Protein AF-A0A7W6GCL5-F1 (afdb_monomer_lite)

pLDDT: mean 80.46, std 15.61, range [40.91, 92.75]

Structure (mmCIF, N/CA/C/O backbo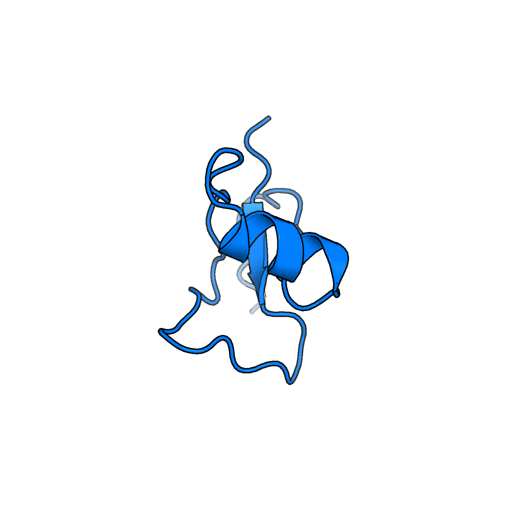ne):
data_AF-A0A7W6GCL5-F1
#
_entry.id   AF-A0A7W6GCL5-F1
#
loop_
_atom_site.group_PDB
_atom_site.id
_atom_site.type_symbol
_atom_site.label_atom_id
_atom_site.label_alt_id
_atom_site.label_comp_id
_atom_site.label_asym_id
_atom_site.label_entity_id
_atom_site.label_seq_id
_atom_site.pdbx_PDB_ins_code
_atom_site.Cartn_x
_atom_site.Cartn_y
_atom_site.Cartn_z
_atom_site.occupancy
_atom_site.B_iso_or_equiv
_atom_site.auth_seq_id
_atom_site.auth_comp_id
_atom_site.auth_asym_id
_atom_site.auth_atom_id
_atom_site.pdbx_PDB_model_num
ATOM 1 N N . MET A 1 1 ? 3.503 8.232 12.495 1.00 57.78 1 MET A N 1
ATOM 2 C CA . MET A 1 1 ? 2.619 7.048 12.425 1.00 57.78 1 MET A CA 1
ATOM 3 C C . MET A 1 1 ? 3.053 6.235 11.227 1.00 57.78 1 MET A C 1
ATOM 5 O O . MET A 1 1 ? 2.973 6.749 10.120 1.00 57.78 1 MET A O 1
ATOM 9 N N . THR A 1 2 ? 3.565 5.027 11.439 1.00 70.12 2 THR A N 1
ATOM 10 C CA . THR A 1 2 ? 3.898 4.124 10.331 1.00 70.12 2 THR A CA 1
ATOM 11 C C . THR A 1 2 ? 2.595 3.552 9.788 1.00 70.12 2 THR A C 1
ATOM 13 O O . THR A 1 2 ? 1.854 2.911 10.532 1.00 70.12 2 THR A O 1
A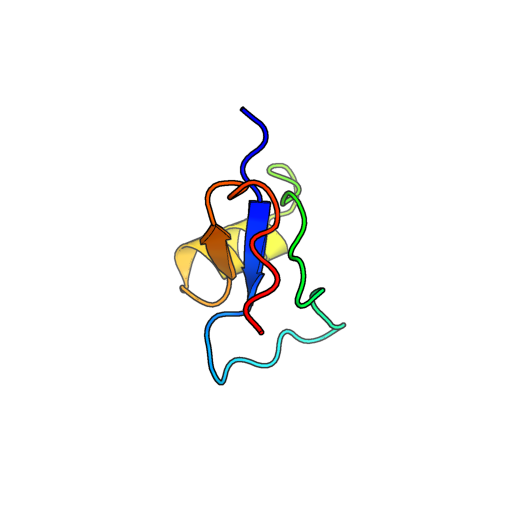TOM 16 N N . ARG A 1 3 ? 2.283 3.853 8.526 1.00 84.69 3 ARG A N 1
ATOM 17 C CA . ARG A 1 3 ? 1.113 3.310 7.832 1.00 84.69 3 ARG A CA 1
ATOM 18 C C . ARG A 1 3 ? 1.410 1.859 7.487 1.00 84.69 3 ARG A C 1
ATOM 20 O O . ARG A 1 3 ? 2.433 1.579 6.862 1.00 84.69 3 ARG A O 1
ATOM 27 N N . ILE A 1 4 ? 0.559 0.956 7.949 1.00 89.62 4 ILE A N 1
ATOM 28 C CA . ILE A 1 4 ? 0.653 -0.465 7.642 1.00 89.62 4 ILE A CA 1
ATOM 29 C C . ILE A 1 4 ? -0.368 -0.756 6.557 1.00 89.62 4 ILE A C 1
ATOM 31 O O . ILE A 1 4 ? -1.465 -0.206 6.571 1.00 89.62 4 ILE A O 1
ATOM 35 N N . TYR A 1 5 ? 0.010 -1.598 5.610 1.00 90.88 5 TYR A N 1
ATOM 36 C CA . TYR A 1 5 ? -0.852 -2.010 4.523 1.00 90.88 5 TYR A CA 1
ATOM 37 C C . TYR A 1 5 ? -1.005 -3.522 4.564 1.00 90.88 5 TYR A C 1
ATOM 39 O O . TYR A 1 5 ? -0.017 -4.241 4.736 1.00 90.88 5 TYR A O 1
ATOM 47 N N . VAL A 1 6 ? -2.233 -3.992 4.408 1.00 91.31 6 VAL A N 1
ATOM 48 C CA . VAL A 1 6 ? -2.590 -5.415 4.300 1.00 91.31 6 VAL A CA 1
ATOM 49 C C . VAL A 1 6 ? -3.153 -5.683 2.914 1.00 91.31 6 VAL A C 1
ATOM 51 O O . VAL A 1 6 ? -3.624 -4.756 2.253 1.00 91.31 6 VAL A O 1
ATOM 54 N N . ALA A 1 7 ? -3.121 -6.940 2.476 1.00 91.38 7 ALA A N 1
ATOM 55 C CA . ALA A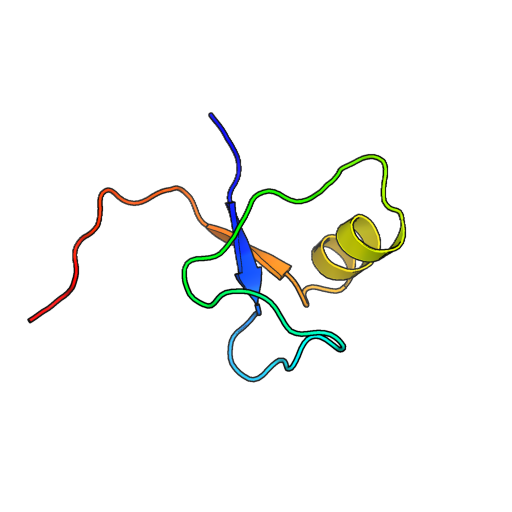 1 7 ? -3.863 -7.336 1.287 1.00 91.38 7 ALA A CA 1
ATOM 56 C C . ALA A 1 7 ? -5.364 -7.110 1.516 1.00 91.38 7 ALA A C 1
ATOM 58 O O . ALA A 1 7 ? -5.884 -7.378 2.601 1.00 91.38 7 ALA A O 1
ATOM 59 N N . ALA A 1 8 ? -6.050 -6.594 0.502 1.00 88.81 8 ALA A N 1
ATOM 60 C CA . ALA A 1 8 ? -7.501 -6.521 0.510 1.00 88.81 8 ALA A CA 1
ATOM 61 C C . ALA A 1 8 ? -8.109 -7.929 0.615 1.00 88.81 8 ALA A C 1
ATOM 63 O O . ALA A 1 8 ? -7.548 -8.904 0.109 1.00 88.81 8 ALA A O 1
ATOM 64 N N . ASP A 1 9 ? -9.274 -8.025 1.255 1.00 84.81 9 ASP A N 1
ATOM 65 C CA . ASP A 1 9 ? -9.981 -9.294 1.412 1.00 84.81 9 ASP A CA 1
ATOM 66 C C . ASP A 1 9 ? -10.244 -9.943 0.040 1.00 84.81 9 ASP A C 1
ATOM 68 O O . ASP A 1 9 ? -10.682 -9.284 -0.908 1.00 84.81 9 ASP A O 1
ATOM 72 N N . GLY A 1 10 ? -9.892 -11.223 -0.091 1.00 81.94 10 GLY A N 1
ATOM 73 C CA . GLY A 1 10 ? -10.010 -11.967 -1.348 1.00 81.94 10 GLY A CA 1
ATOM 74 C C . GLY A 1 10 ? -8.970 -11.627 -2.426 1.00 81.94 10 GLY A C 1
ATOM 75 O O . GLY A 1 10 ? -9.055 -12.177 -3.527 1.00 81.94 10 GLY A O 1
ATOM 76 N N . ARG A 1 11 ? -7.976 -10.768 -2.149 1.00 82.62 11 ARG A N 1
ATOM 77 C CA . ARG A 1 11 ? -6.878 -10.478 -3.085 1.00 82.62 11 ARG A CA 1
ATOM 78 C C . ARG A 1 11 ? -5.607 -11.241 -2.736 1.00 82.62 11 ARG A C 1
ATOM 80 O O . ARG A 1 11 ? -5.112 -11.210 -1.615 1.00 82.62 11 ARG A O 1
ATOM 87 N N . VAL A 1 12 ? -5.042 -11.891 -3.750 1.00 82.12 12 VAL A N 1
ATOM 88 C CA . VAL A 1 12 ? -3.773 -12.616 -3.651 1.00 82.12 12 VAL A CA 1
ATOM 89 C C . VAL A 1 12 ? -2.683 -11.768 -4.292 1.00 82.12 12 VAL A C 1
ATOM 91 O O . VAL A 1 12 ? -2.642 -11.623 -5.512 1.00 82.12 12 VAL A O 1
ATOM 94 N N . ILE A 1 13 ? -1.791 -11.213 -3.471 1.00 84.50 13 ILE A N 1
ATOM 95 C CA . ILE A 1 13 ? -0.647 -10.443 -3.964 1.00 84.50 13 ILE A CA 1
ATOM 96 C C . ILE A 1 13 ? 0.426 -11.413 -4.481 1.00 84.50 13 ILE A C 1
ATOM 98 O O . ILE A 1 13 ? 0.897 -12.261 -3.714 1.00 84.50 13 ILE A O 1
ATOM 102 N N . PRO A 1 14 ? 0.849 -11.311 -5.754 1.00 75.88 14 PRO A N 1
ATOM 103 C CA . PRO A 1 14 ? 1.922 -12.141 -6.292 1.00 75.88 14 PRO A CA 1
ATOM 104 C C . PRO A 1 14 ? 3.226 -11.915 -5.516 1.00 75.88 14 PRO A C 1
ATOM 106 O O . PRO A 1 14 ? 3.669 -10.780 -5.361 1.00 75.88 14 PRO A O 1
ATOM 109 N N . GLY A 1 15 ? 3.843 -12.992 -5.024 1.00 79.44 15 GLY A N 1
ATOM 110 C CA . GLY A 1 15 ? 5.011 -12.916 -4.131 1.00 79.44 15 GLY A CA 1
ATOM 111 C C . GLY A 1 15 ? 4.665 -12.871 -2.639 1.00 79.44 15 GLY A C 1
ATOM 112 O O . GLY A 1 15 ? 5.569 -12.924 -1.809 1.00 79.44 15 GLY A O 1
ATOM 113 N N . GLY A 1 16 ? 3.371 -12.856 -2.308 1.00 80.88 16 GLY A N 1
ATOM 114 C CA . GLY A 1 16 ? 2.862 -12.874 -0.944 1.00 80.88 16 GLY A CA 1
ATOM 115 C C . GLY A 1 16 ? 2.856 -11.490 -0.302 1.00 80.88 16 GLY A C 1
ATOM 116 O O . GLY A 1 16 ? 3.756 -10.673 -0.498 1.00 80.88 16 GLY A O 1
ATOM 117 N N . TRP A 1 17 ? 1.829 -11.231 0.503 1.00 88.62 17 TRP A N 1
ATOM 118 C CA . TRP A 1 17 ? 1.780 -10.082 1.397 1.00 88.62 17 TRP A CA 1
ATOM 119 C C . TRP A 1 17 ? 1.365 -10.565 2.788 1.00 88.62 17 TRP A C 1
ATOM 121 O O . TRP A 1 17 ? 0.469 -11.404 2.873 1.00 88.62 17 TRP A O 1
ATOM 131 N N . PRO A 1 18 ? 2.020 -10.106 3.867 1.00 85.62 18 PRO A N 1
ATOM 132 C CA . PRO A 1 18 ? 1.701 -10.570 5.213 1.00 85.62 18 PRO A CA 1
ATOM 133 C C . PRO A 1 18 ? 0.266 -10.206 5.606 1.00 85.62 18 PRO A C 1
ATOM 135 O O . PRO A 1 18 ? -0.178 -9.084 5.356 1.00 85.62 18 PRO A O 1
ATOM 138 N N . GLU A 1 19 ? -0.423 -11.138 6.270 1.00 82.56 19 GLU A N 1
ATOM 139 C CA . GLU A 1 19 ? -1.780 -10.933 6.801 1.00 82.56 19 GLU A CA 1
ATOM 140 C C . GLU A 1 19 ? -1.800 -9.871 7.907 1.00 82.56 19 GLU A C 1
ATOM 142 O O . GLU A 1 19 ? -2.676 -9.012 7.924 1.00 82.56 19 GLU A O 1
ATOM 147 N N . ASP A 1 20 ? -0.773 -9.851 8.767 1.00 80.88 20 ASP A N 1
ATOM 148 C CA . ASP A 1 20 ? -0.556 -8.783 9.757 1.00 80.88 20 ASP A CA 1
ATOM 149 C C . ASP A 1 20 ? -0.241 -7.418 9.112 1.00 80.88 20 ASP A C 1
ATOM 151 O O . ASP A 1 20 ? -0.260 -6.375 9.771 1.00 80.88 20 ASP A O 1
ATOM 155 N N . GLY A 1 21 ? 0.051 -7.420 7.809 1.00 86.44 21 GLY A N 1
ATOM 156 C CA . GLY A 1 21 ? 0.421 -6.248 7.041 1.00 86.44 21 GLY A CA 1
ATOM 157 C C . GLY A 1 21 ? 1.852 -5.790 7.286 1.00 86.44 21 GLY A C 1
ATOM 158 O O . GLY A 1 21 ? 2.547 -6.197 8.217 1.00 86.44 21 GLY A O 1
ATOM 159 N N . ARG A 1 22 ? 2.323 -4.913 6.404 1.00 89.62 22 ARG A N 1
ATOM 160 C CA . ARG A 1 22 ? 3.619 -4.243 6.552 1.00 89.62 22 ARG A CA 1
ATOM 161 C C . ARG A 1 22 ? 3.580 -2.845 5.937 1.00 89.62 22 ARG A C 1
ATOM 163 O O . ARG A 1 22 ? 2.677 -2.553 5.151 1.00 89.62 22 ARG A O 1
ATOM 170 N N . PRO A 1 23 ? 4.531 -1.961 6.271 1.00 90.81 23 PRO A N 1
ATOM 171 C CA . PRO A 1 23 ? 4.688 -0.707 5.551 1.00 90.81 23 PRO A CA 1
ATOM 172 C C . PRO A 1 23 ? 5.021 -0.989 4.086 1.00 90.81 23 PRO A C 1
ATOM 174 O O . PRO A 1 23 ? 5.784 -1.914 3.799 1.00 90.81 23 PRO A O 1
ATOM 177 N N . ILE A 1 24 ? 4.490 -0.171 3.180 1.00 90.19 24 ILE A N 1
ATOM 178 C CA . ILE A 1 24 ? 4.967 -0.180 1.799 1.00 90.19 24 ILE A CA 1
ATOM 179 C C . ILE A 1 24 ? 6.266 0.616 1.673 1.00 90.19 24 ILE A C 1
ATOM 181 O O . ILE A 1 24 ? 6.516 1.572 2.410 1.00 90.19 24 ILE A O 1
ATOM 185 N N . ASN A 1 25 ? 7.067 0.260 0.684 1.00 90.56 25 ASN A N 1
ATOM 186 C CA . ASN A 1 25 ? 8.159 1.055 0.173 1.00 90.56 25 ASN A CA 1
ATOM 187 C C . ASN A 1 25 ? 7.614 2.082 -0.830 1.00 90.56 25 ASN A C 1
ATOM 189 O O . ASN A 1 25 ? 7.294 1.750 -1.971 1.00 90.56 25 ASN A O 1
ATOM 193 N N . GLU A 1 26 ? 7.566 3.350 -0.427 1.00 87.56 26 GLU A N 1
ATOM 194 C CA . GLU A 1 26 ? 7.098 4.460 -1.271 1.00 87.56 26 GLU A CA 1
ATOM 195 C C . GLU A 1 26 ? 7.999 4.725 -2.494 1.00 87.56 26 GLU A C 1
ATOM 197 O O . GLU A 1 26 ? 7.589 5.396 -3.443 1.00 87.56 26 GLU A O 1
ATOM 202 N N . LEU A 1 27 ? 9.218 4.181 -2.514 1.00 92.00 27 LEU A N 1
ATOM 203 C CA . LEU A 1 27 ? 10.100 4.232 -3.683 1.00 92.00 27 LEU A CA 1
ATOM 204 C C . LEU A 1 27 ? 9.825 3.087 -4.669 1.00 92.00 27 LEU A C 1
ATOM 206 O O . LEU A 1 27 ? 10.244 3.158 -5.823 1.00 92.00 27 LEU A O 1
ATOM 210 N N . SER A 1 28 ? 9.104 2.043 -4.245 1.00 90.00 28 SER A N 1
ATOM 211 C CA . SER A 1 28 ? 8.715 0.928 -5.106 1.00 90.00 28 SER A CA 1
ATOM 212 C C . SER A 1 28 ? 7.433 1.260 -5.861 1.00 90.00 28 SER A C 1
ATOM 214 O O . SER A 1 28 ? 6.356 1.410 -5.280 1.00 90.00 28 SER A O 1
ATOM 216 N N . GLN A 1 29 ? 7.532 1.341 -7.187 1.00 91.75 29 GLN A N 1
ATOM 217 C CA . GLN A 1 29 ? 6.369 1.604 -8.031 1.00 91.75 29 GLN A CA 1
ATOM 218 C C . GLN A 1 29 ? 5.327 0.481 -7.946 1.00 91.75 29 GLN A C 1
ATOM 220 O O . GLN A 1 29 ? 4.134 0.767 -7.972 1.00 91.75 29 GLN A O 1
ATOM 225 N N . LEU A 1 30 ? 5.765 -0.773 -7.782 1.00 90.12 30 LEU A N 1
ATOM 226 C CA . LEU A 1 30 ? 4.872 -1.918 -7.606 1.00 90.12 30 LEU A CA 1
ATOM 227 C C . LEU A 1 30 ? 3.981 -1.733 -6.375 1.00 90.12 30 LEU A C 1
ATOM 229 O O . LEU A 1 30 ? 2.764 -1.767 -6.492 1.00 90.12 30 LEU A O 1
ATOM 233 N N . GLU A 1 31 ? 4.577 -1.488 -5.208 1.00 91.12 31 GLU A N 1
ATOM 234 C CA . GLU A 1 31 ? 3.822 -1.392 -3.952 1.00 91.12 31 GLU A CA 1
ATOM 235 C C . GLU A 1 31 ? 2.892 -0.175 -3.938 1.00 91.12 31 GLU A C 1
ATOM 237 O O . GLU A 1 31 ? 1.767 -0.248 -3.446 1.00 91.12 31 GLU A O 1
ATOM 242 N N . ARG A 1 32 ? 3.309 0.926 -4.571 1.00 92.56 32 ARG A N 1
ATOM 243 C CA . ARG A 1 32 ? 2.442 2.090 -4.783 1.00 92.56 32 ARG A CA 1
ATOM 244 C C . ARG A 1 32 ? 1.264 1.799 -5.702 1.00 92.56 32 ARG A C 1
ATOM 246 O O . ARG A 1 32 ? 0.170 2.286 -5.428 1.00 92.56 32 ARG A O 1
ATOM 253 N N . ASN A 1 33 ? 1.479 1.042 -6.776 1.00 92.75 33 ASN A N 1
ATOM 254 C CA . ASN A 1 33 ? 0.395 0.628 -7.660 1.00 92.75 33 ASN A CA 1
ATOM 255 C C . ASN A 1 33 ? -0.580 -0.275 -6.909 1.00 92.75 33 ASN A C 1
ATOM 257 O O . ASN A 1 33 ? -1.766 0.001 -6.949 1.00 92.75 33 ASN A O 1
ATOM 261 N N . LEU A 1 34 ? -0.094 -1.230 -6.112 1.00 90.94 34 LEU A N 1
ATOM 262 C CA . LEU A 1 34 ? -0.963 -2.087 -5.302 1.00 90.94 34 LEU A CA 1
ATOM 263 C C . LEU A 1 34 ? -1.862 -1.278 -4.348 1.00 90.94 34 LEU A C 1
ATOM 265 O O . LEU A 1 34 ? -3.051 -1.557 -4.231 1.00 90.94 34 LEU A O 1
ATOM 269 N N . VAL A 1 35 ? -1.337 -0.232 -3.701 1.00 91.25 35 VAL A N 1
ATOM 270 C CA . VAL A 1 35 ? -2.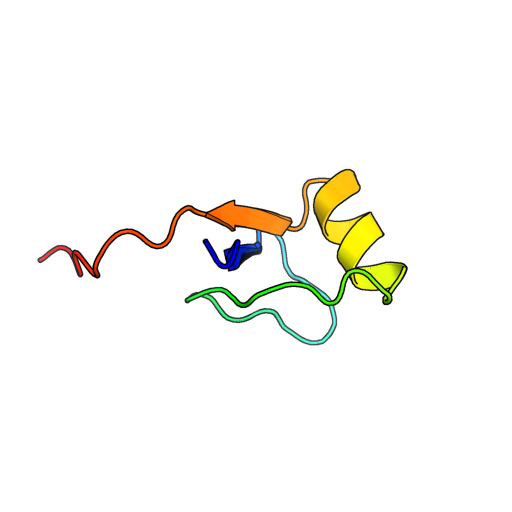177 0.670 -2.887 1.00 91.25 35 VAL A CA 1
ATOM 271 C C . VAL A 1 35 ? -3.174 1.441 -3.755 1.00 91.25 35 VAL A C 1
ATOM 273 O O . VAL A 1 35 ? -4.341 1.579 -3.396 1.00 91.25 35 VAL A O 1
ATOM 276 N N . ARG A 1 36 ? -2.733 1.945 -4.911 1.00 91.19 36 ARG A N 1
ATOM 277 C CA . ARG A 1 36 ? -3.572 2.733 -5.823 1.00 91.19 36 ARG A CA 1
ATOM 278 C C . ARG A 1 36 ? -4.699 1.911 -6.456 1.00 91.19 36 ARG A C 1
ATOM 280 O O . ARG A 1 36 ? -5.800 2.427 -6.613 1.00 91.19 36 ARG A O 1
ATOM 287 N N . ASP A 1 37 ? -4.422 0.665 -6.814 1.00 91.31 37 ASP A N 1
ATOM 288 C CA . ASP A 1 37 ? -5.346 -0.268 -7.467 1.00 91.31 37 ASP A CA 1
ATOM 289 C C . ASP A 1 37 ? -6.295 -0.944 -6.453 1.00 91.31 37 ASP A C 1
ATOM 291 O O . ASP A 1 37 ? -7.206 -1.689 -6.831 1.00 91.31 37 ASP A O 1
ATOM 295 N N . GLY A 1 38 ? -6.108 -0.661 -5.157 1.00 89.94 38 GLY A N 1
ATOM 296 C CA . GLY A 1 38 ? -6.915 -1.199 -4.063 1.00 89.94 38 GLY A CA 1
ATOM 297 C C . GLY A 1 38 ? -6.578 -2.646 -3.702 1.00 89.94 38 GLY A C 1
ATOM 298 O O . GLY A 1 38 ? -7.364 -3.299 -3.022 1.00 89.94 38 GLY A O 1
ATOM 299 N N . ASP A 1 39 ? -5.434 -3.157 -4.158 1.00 91.00 39 ASP A N 1
ATOM 300 C CA . ASP A 1 39 ? -4.876 -4.437 -3.722 1.00 91.00 39 ASP A CA 1
ATOM 301 C C . ASP A 1 39 ? -4.362 -4.370 -2.282 1.00 91.00 39 ASP A C 1
ATOM 303 O O . ASP A 1 39 ? -4.501 -5.335 -1.531 1.00 91.00 39 ASP A O 1
ATOM 307 N N . LEU A 1 40 ? -3.778 -3.231 -1.899 1.00 91.88 40 LEU A N 1
ATOM 308 C CA . LEU A 1 40 ? -3.284 -2.968 -0.553 1.00 91.88 40 LEU A CA 1
ATOM 309 C C . LEU A 1 40 ? -4.115 -1.897 0.140 1.00 91.88 40 LEU A C 1
ATOM 311 O O . LEU A 1 40 ? -4.276 -0.784 -0.361 1.00 91.88 40 LEU A O 1
ATOM 315 N N . VAL A 1 41 ? -4.585 -2.222 1.338 1.00 89.69 41 VAL A N 1
ATOM 316 C CA . VAL A 1 41 ? -5.451 -1.354 2.135 1.00 89.69 41 VAL A CA 1
ATOM 317 C C . VAL A 1 41 ? -4.676 -0.841 3.336 1.00 89.69 41 VAL A C 1
ATOM 319 O O . VAL A 1 41 ? -4.072 -1.624 4.070 1.00 89.69 41 VAL A O 1
ATOM 322 N N . GLU A 1 42 ? -4.692 0.477 3.542 1.00 89.69 42 GLU A N 1
ATOM 323 C CA . GLU A 1 42 ? -4.096 1.092 4.728 1.00 89.69 42 GLU A CA 1
ATOM 324 C C . GLU A 1 42 ? -4.891 0.672 5.969 1.00 89.69 42 GLU A C 1
ATOM 326 O O . GLU A 1 42 ? -6.051 1.049 6.149 1.00 89.69 42 GLU A O 1
ATOM 331 N N . VAL A 1 43 ? -4.246 -0.081 6.853 1.00 85.00 43 VAL A N 1
ATOM 332 C CA . VAL A 1 43 ? -4.740 -0.357 8.195 1.00 85.00 43 VAL A CA 1
ATOM 333 C C . VAL A 1 43 ? -3.997 0.533 9.175 1.00 85.00 43 VAL A C 1
ATOM 335 O O . VAL A 1 43 ? -2.764 0.591 9.234 1.00 85.00 43 VAL A O 1
ATOM 338 N N . LYS A 1 44 ? -4.762 1.252 9.996 1.00 69.88 44 LYS A N 1
ATOM 339 C CA . LYS A 1 44 ? -4.179 1.851 11.193 1.00 69.88 44 LYS A CA 1
ATOM 340 C C . LYS A 1 44 ? -3.673 0.696 12.054 1.00 69.88 44 LYS A C 1
ATOM 342 O O . LYS A 1 44 ? -4.411 -0.281 12.184 1.00 69.88 44 LYS A O 1
ATOM 347 N N . PRO A 1 45 ? -2.478 0.792 12.661 1.00 62.16 45 PRO A N 1
ATOM 348 C CA . PRO A 1 45 ? -2.048 -0.178 13.652 1.00 62.16 45 PRO A CA 1
ATOM 349 C C . PRO A 1 45 ? -3.014 -0.081 14.835 1.00 62.16 45 PRO A C 1
ATOM 351 O O . PRO A 1 45 ? -2.835 0.714 15.760 1.00 62.16 45 PRO A O 1
ATOM 354 N N . ALA A 1 46 ? -4.100 -0.844 14.771 1.00 54.62 46 ALA A N 1
ATOM 355 C CA . ALA A 1 46 ? -4.898 -1.143 15.929 1.00 54.62 46 ALA A CA 1
ATOM 356 C C . ALA A 1 46 ? -3.948 -1.912 16.838 1.00 54.62 46 ALA A C 1
ATOM 358 O O . ALA A 1 46 ? -3.387 -2.928 16.428 1.00 54.62 46 ALA A O 1
ATOM 359 N N . LYS A 1 47 ? -3.720 -1.403 18.055 1.00 50.69 47 LYS A N 1
ATOM 360 C CA . LYS A 1 47 ? -3.195 -2.240 19.134 1.00 50.69 47 LYS A CA 1
ATOM 361 C C . LYS A 1 47 ? -3.955 -3.554 19.049 1.00 50.69 47 LYS A C 1
ATOM 363 O O . LYS A 1 47 ? -5.180 -3.544 19.169 1.00 50.69 47 LYS A O 1
ATOM 368 N N . THR A 1 48 ? -3.217 -4.612 18.754 1.00 45.62 48 THR A N 1
ATOM 369 C CA . THR A 1 48 ? -3.646 -5.997 18.641 1.00 45.62 48 THR A CA 1
ATOM 370 C C . THR A 1 48 ? -4.831 -6.251 19.563 1.00 45.62 48 THR A C 1
ATOM 372 O O . THR A 1 48 ? -4.677 -6.425 20.766 1.00 45.62 48 THR A O 1
ATOM 375 N N . THR A 1 49 ? -6.035 -6.242 19.005 1.00 44.12 49 THR A N 1
ATOM 376 C CA . THR A 1 49 ? -7.171 -6.934 19.606 1.00 44.12 49 THR A CA 1
ATOM 377 C C . THR A 1 49 ? -7.368 -8.154 18.739 1.00 44.12 49 THR A C 1
ATOM 379 O O . THR A 1 49 ? -8.217 -8.212 17.857 1.00 44.12 49 THR A O 1
ATOM 382 N N . LYS A 1 50 ? -6.467 -9.113 18.973 1.00 42.72 50 LYS A N 1
ATOM 383 C CA . LYS A 1 50 ? -6.700 -10.521 18.691 1.00 42.72 50 LYS A CA 1
ATOM 384 C C . LYS A 1 50 ? -8.031 -10.841 19.379 1.00 42.72 50 LYS A C 1
ATOM 386 O O . LYS A 1 50 ? -8.112 -10.763 20.603 1.00 42.72 50 LYS A O 1
ATOM 391 N N . LYS A 1 51 ? -9.091 -10.977 18.588 1.00 41.31 51 LYS A 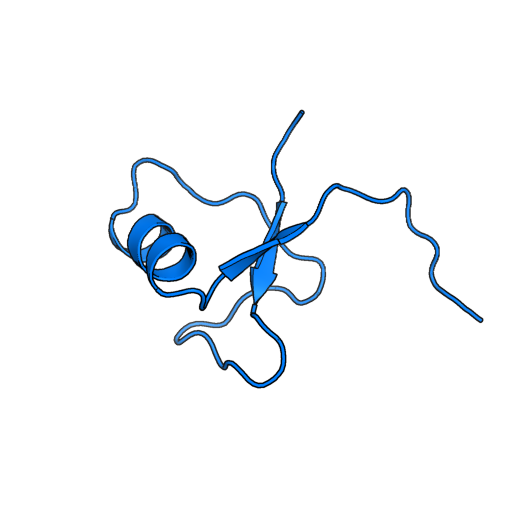N 1
ATOM 392 C CA . LYS A 1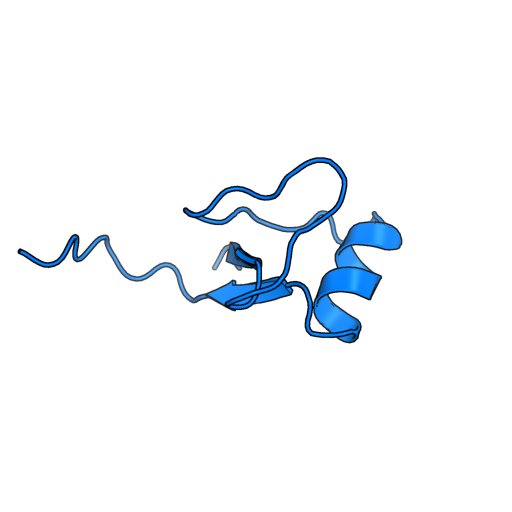 51 ? -10.452 -11.175 19.075 1.00 41.31 51 LYS A CA 1
ATOM 393 C C . LYS A 1 51 ? -10.655 -12.681 19.236 1.00 41.31 51 LYS A C 1
ATOM 395 O O . LYS A 1 51 ? -10.585 -13.373 18.229 1.00 41.31 51 LYS A O 1
ATOM 400 N N . ASP A 1 52 ? -10.807 -13.064 20.504 1.00 40.91 52 ASP A N 1
ATOM 401 C CA . ASP A 1 52 ? -11.451 -14.255 21.095 1.00 40.91 52 ASP A CA 1
ATOM 402 C C . ASP A 1 52 ? -11.223 -15.625 20.427 1.00 40.91 52 ASP A C 1
ATOM 404 O O . ASP A 1 52 ? -11.779 -15.872 19.334 1.00 40.91 52 ASP A O 1
#

Sequence (52 aa):
MTRIYVAADGRVIPGGWPEDGRPINELSQLERNLVRDGDLVEVKPAKTTKKD

Secondary structure (DSSP, 8-state):
-PPEEEEPTT---TT---TT-B---TT-HHHHHHHHTTSEEEE---------

Foldseek 3Di:
DQWFKAFDPPAADVVDADRLTGGDDPVDPVSVVCVVVVRIDTDDPDPDPPDD

Radius of gyration: 11.28 Å; chains: 1; bounding box: 22×21×29 Å

Organism: NCBI:txid1265931